Protein AF-A0A0C3GK67-F1 (afdb_monomer_lite)

Secondary structure (DSSP, 8-state):
---HHHHHHHHHHHSS-----S---S-EEETTTTEEE-TTPPPPPHHHHHHHHHHHHHHHHHHHHTT-S-TTTGGGS---S----EEE--SSS-STT-HHHHHHHTT-TTGGGT------TT--

Organism: Piloderma croceum (strain F 1598) (NCBI:txid765440)

Foldseek 3Di:
DDQLLNVAVCVLCVPPPPPPDVDPQAWDADPVLLETEFGPADDDDPVVSVVLSVVQVVQQVVCVVQCAQTVVVPPPHHVPSHYDGHYDYHDDDPDPVVVCVVCVSRVNNVVVVPPPPPPPVPDD

Radius of gyration: 15.44 Å; chains: 1; bounding box: 32×49×43 Å

Structure (mmCIF, N/CA/C/O backbone):
data_AF-A0A0C3GK67-F1
#
_entry.id   AF-A0A0C3GK67-F1
#
loop_
_atom_site.group_PDB
_atom_site.id
_atom_site.type_symbol
_atom_site.label_atom_id
_atom_site.label_alt_id
_atom_site.label_comp_id
_atom_site.label_asym_id
_atom_site.label_entity_id
_atom_site.label_seq_id
_atom_site.pdbx_PDB_ins_code
_atom_site.Cartn_x
_atom_site.Cartn_y
_atom_site.Cartn_z
_atom_site.occupancy
_atom_site.B_iso_or_equiv
_atom_site.auth_seq_id
_atom_site.auth_comp_id
_atom_site.auth_asym_id
_atom_site.auth_atom_id
_atom_site.pdbx_PDB_model_num
ATOM 1 N N . MET A 1 1 ? -16.401 9.670 8.959 1.00 40.81 1 MET A N 1
ATOM 2 C CA . MET A 1 1 ? -15.010 9.510 9.423 1.00 40.81 1 MET A CA 1
ATOM 3 C C . MET A 1 1 ? -14.218 9.040 8.221 1.00 40.81 1 MET A C 1
ATOM 5 O O . MET A 1 1 ? -14.596 8.024 7.651 1.00 40.81 1 MET A O 1
ATOM 9 N N . SER A 1 2 ? -13.263 9.839 7.743 1.00 52.09 2 SER A N 1
ATOM 10 C CA . SER A 1 2 ? -12.370 9.418 6.656 1.00 52.09 2 SER A CA 1
ATOM 11 C C . SER A 1 2 ? -11.427 8.362 7.233 1.00 52.09 2 SER A C 1
ATOM 13 O O . SER A 1 2 ? -10.913 8.572 8.326 1.00 52.09 2 SER A O 1
ATOM 15 N N . SER A 1 3 ? -11.277 7.208 6.584 1.00 71.00 3 SER A N 1
ATOM 16 C CA . SER A 1 3 ? -10.332 6.180 7.045 1.00 71.00 3 SER A CA 1
ATOM 17 C C . SER A 1 3 ? -8.894 6.685 6.829 1.00 71.00 3 SER A C 1
ATOM 19 O O . SER A 1 3 ? -8.646 7.252 5.759 1.00 71.00 3 SER A O 1
ATOM 21 N N . PRO A 1 4 ? -7.952 6.468 7.766 1.00 76.69 4 PRO A N 1
ATOM 22 C CA . PRO A 1 4 ? -6.547 6.872 7.603 1.00 76.69 4 PRO A CA 1
ATOM 23 C C . PRO A 1 4 ? -5.891 6.331 6.326 1.00 76.69 4 PRO A C 1
ATOM 25 O O . PRO A 1 4 ? -5.085 6.993 5.673 1.00 76.69 4 PRO A O 1
ATOM 28 N N . ILE A 1 5 ? -6.361 5.178 5.854 1.00 77.50 5 ILE A N 1
ATOM 29 C CA . ILE A 1 5 ? -5.987 4.577 4.569 1.00 77.50 5 ILE A CA 1
ATOM 30 C C . ILE A 1 5 ? -6.354 5.497 3.391 1.00 77.50 5 ILE A C 1
ATOM 32 O O . ILE A 1 5 ? -5.551 5.724 2.488 1.00 77.50 5 ILE A O 1
ATOM 36 N N . PHE A 1 6 ? -7.562 6.069 3.396 1.00 74.56 6 PHE A N 1
ATOM 37 C CA . PHE A 1 6 ? -7.998 7.009 2.358 1.00 74.56 6 PHE A CA 1
ATOM 38 C C . PHE A 1 6 ? -7.215 8.324 2.411 1.00 74.56 6 PHE A C 1
ATOM 40 O O . PHE A 1 6 ? -6.898 8.872 1.356 1.00 74.56 6 PHE A O 1
ATOM 47 N N . SER A 1 7 ? -6.883 8.809 3.611 1.00 77.12 7 SER A N 1
ATOM 48 C CA . SER A 1 7 ? -6.015 9.982 3.786 1.00 77.12 7 SER A CA 1
ATOM 49 C C . SER A 1 7 ? -4.621 9.733 3.212 1.00 77.12 7 SER A C 1
ATOM 51 O O . SER A 1 7 ? -4.085 10.564 2.479 1.00 77.12 7 SER A O 1
ATOM 53 N N . THR A 1 8 ? -4.081 8.536 3.440 1.00 79.50 8 THR A N 1
ATOM 54 C CA . THR A 1 8 ? -2.773 8.115 2.925 1.00 79.50 8 THR A CA 1
ATOM 55 C C . THR A 1 8 ? -2.758 8.073 1.409 1.00 79.50 8 THR A C 1
ATOM 57 O O . THR A 1 8 ? -1.874 8.641 0.781 1.00 79.50 8 THR A O 1
ATOM 60 N N . ILE A 1 9 ? -3.768 7.461 0.790 1.00 78.25 9 ILE A N 1
ATOM 61 C CA . ILE A 1 9 ? -3.865 7.396 -0.674 1.00 78.25 9 ILE A CA 1
ATOM 62 C C . ILE A 1 9 ? -4.054 8.788 -1.255 1.00 78.25 9 ILE A C 1
ATOM 64 O O . ILE A 1 9 ? -3.409 9.131 -2.241 1.00 78.25 9 ILE A O 1
ATOM 68 N N . SER A 1 10 ? -4.894 9.614 -0.628 1.00 74.75 10 SER A N 1
ATOM 69 C CA . SER A 1 10 ? -5.012 11.011 -1.026 1.00 74.75 10 SER A CA 1
ATOM 70 C C . SER A 1 10 ? -3.642 11.677 -0.959 1.00 74.75 10 SER A C 1
ATOM 72 O O . SER A 1 10 ? -3.217 12.236 -1.957 1.00 74.75 10 SER A O 1
ATOM 74 N N . SER A 1 11 ? -2.902 11.557 0.140 1.00 75.06 11 SER A N 1
ATOM 75 C CA . SER A 1 11 ? -1.561 12.135 0.303 1.00 75.06 11 SER A CA 1
ATOM 76 C C . SER A 1 11 ? -0.562 11.649 -0.754 1.00 75.06 11 SER A C 1
ATOM 78 O O . SER A 1 11 ? 0.124 12.471 -1.363 1.00 75.06 11 SER A O 1
ATOM 80 N N . LEU A 1 12 ? -0.534 10.343 -1.037 1.00 73.69 12 LEU A N 1
ATOM 81 C CA . LEU A 1 12 ? 0.343 9.728 -2.039 1.00 73.69 12 LEU A CA 1
ATOM 82 C C . LEU A 1 12 ? 0.080 10.259 -3.455 1.00 73.69 12 LEU A C 1
ATOM 84 O O . LEU A 1 12 ? 1.023 10.500 -4.204 1.00 73.69 12 LEU A O 1
ATOM 88 N N . PHE A 1 13 ? -1.189 10.474 -3.813 1.00 70.50 13 PHE A N 1
ATOM 89 C CA . PHE A 1 13 ? -1.593 10.874 -5.168 1.00 70.50 13 PHE A CA 1
ATOM 90 C C . PHE A 1 13 ? -2.058 12.336 -5.291 1.00 70.50 13 PHE A C 1
ATOM 92 O O . PHE A 1 13 ? -2.546 12.747 -6.340 1.00 70.50 13 PHE A O 1
ATOM 99 N N . SER A 1 14 ? -1.911 13.153 -4.241 1.00 61.66 14 SER A N 1
ATOM 100 C CA . SER A 1 14 ? -2.264 14.586 -4.274 1.00 61.66 14 SER A CA 1
ATOM 101 C C . SER A 1 14 ? -1.185 15.454 -4.924 1.00 61.66 14 SER A C 1
ATOM 103 O O . SER A 1 14 ? -1.489 16.554 -5.385 1.00 61.66 14 SER A O 1
ATOM 105 N N . ASN A 1 15 ? 0.073 14.995 -4.932 1.00 46.78 15 ASN A N 1
ATOM 106 C CA . ASN A 1 15 ? 1.217 15.734 -5.482 1.00 46.78 15 ASN A CA 1
ATOM 107 C C . ASN A 1 15 ? 1.732 15.184 -6.811 1.00 46.78 15 ASN A C 1
ATOM 109 O O . ASN A 1 15 ? 2.375 15.947 -7.538 1.00 46.78 15 ASN A O 1
ATOM 113 N N . THR A 1 16 ? 1.391 13.944 -7.171 1.00 49.62 16 THR A N 1
ATOM 114 C CA . THR A 1 16 ? 1.600 13.466 -8.533 1.00 49.62 16 THR A CA 1
ATOM 115 C C . THR A 1 16 ? 0.745 14.342 -9.433 1.00 49.62 16 THR A C 1
ATOM 117 O O . THR A 1 16 ? -0.483 14.246 -9.486 1.00 49.62 16 THR A O 1
ATOM 120 N N . ARG A 1 17 ? 1.393 15.292 -10.120 1.00 42.06 17 ARG A N 1
ATOM 121 C CA . ARG A 1 17 ? 0.755 15.983 -11.234 1.00 42.06 17 ARG A CA 1
ATOM 122 C C . ARG A 1 17 ? 0.233 14.864 -12.116 1.00 42.06 17 ARG A C 1
ATOM 124 O O . ARG A 1 17 ? 1.035 14.135 -12.693 1.00 42.06 17 ARG A O 1
ATOM 131 N N . PHE A 1 18 ? -1.087 14.762 -12.251 1.00 44.56 18 PHE A N 1
ATOM 132 C CA . PHE A 1 18 ? -1.677 14.227 -13.463 1.00 44.56 18 PHE A CA 1
ATOM 133 C C . PHE A 1 18 ? -1.054 15.047 -14.589 1.00 44.56 18 PHE A C 1
ATOM 135 O O . PHE A 1 18 ? -1.506 16.148 -14.910 1.00 44.56 18 PHE A O 1
ATOM 142 N N . SER A 1 19 ? 0.074 14.570 -15.114 1.00 34.53 19 SER A N 1
ATOM 143 C CA . SER A 1 19 ? 0.609 15.070 -16.354 1.00 34.53 19 SER A CA 1
ATOM 144 C C . SER A 1 19 ? -0.541 14.876 -17.316 1.00 34.53 19 SER A C 1
ATOM 146 O O . SER A 1 19 ? -1.091 13.779 -17.423 1.00 34.53 19 SER A O 1
ATOM 148 N N . SER A 1 20 ? -0.961 15.961 -17.949 1.00 33.72 20 SER A N 1
ATOM 149 C CA . SER A 1 20 ? -1.933 15.996 -19.033 1.00 33.72 20 SER A CA 1
ATOM 150 C C . SER A 1 20 ? -1.356 15.297 -20.274 1.00 33.72 20 SER A C 1
ATOM 152 O O . SER A 1 20 ? -1.322 15.840 -21.373 1.00 33.72 20 SER A O 1
ATOM 154 N N . SER A 1 21 ? -0.854 14.081 -20.075 1.00 37.28 21 SER A N 1
ATOM 155 C CA . SER A 1 21 ? -0.448 13.125 -21.079 1.00 37.28 21 SER A CA 1
ATOM 156 C C . SER A 1 21 ? -1.646 12.208 -21.342 1.00 37.28 21 SER A C 1
ATOM 158 O O . SER A 1 21 ? -2.318 11.808 -20.392 1.00 37.28 21 SER A O 1
ATOM 160 N N . PRO A 1 22 ? -1.960 11.855 -22.599 1.00 38.47 22 PRO A N 1
ATOM 161 C CA . PRO A 1 22 ? -3.232 11.227 -22.966 1.00 38.47 22 PRO A CA 1
ATOM 162 C C . PRO A 1 22 ? -3.374 9.754 -22.545 1.00 38.47 22 PRO A C 1
ATOM 164 O O . PRO A 1 22 ? -4.308 9.091 -22.991 1.00 38.47 22 PRO A O 1
ATOM 167 N N . ASN A 1 23 ? -2.459 9.224 -21.730 1.00 43.69 23 ASN A N 1
ATOM 168 C CA . ASN A 1 23 ? -2.436 7.817 -21.345 1.00 43.69 23 ASN A CA 1
ATOM 169 C C . ASN A 1 23 ? -2.909 7.668 -19.889 1.00 43.69 23 ASN A C 1
ATOM 171 O O . ASN A 1 23 ? -2.223 8.145 -18.987 1.00 43.69 23 ASN A O 1
ATOM 175 N N . PRO A 1 24 ? -4.054 7.008 -19.630 1.00 48.12 24 PRO A N 1
ATOM 176 C CA . PRO A 1 24 ? -4.580 6.774 -18.285 1.00 48.12 24 PRO A CA 1
ATOM 177 C C . PRO A 1 24 ? -3.854 5.597 -17.614 1.00 48.12 24 PRO A C 1
ATOM 179 O O . PRO A 1 24 ? -4.479 4.622 -17.211 1.00 48.12 24 PRO A O 1
ATOM 182 N N . SER A 1 25 ? -2.527 5.652 -17.564 1.00 57.62 25 SER A N 1
ATOM 183 C CA . SER A 1 25 ? -1.673 4.570 -17.075 1.00 57.62 25 SER A CA 1
ATOM 184 C C . SER A 1 25 ? -1.072 4.961 -15.731 1.00 57.62 25 SER A C 1
ATOM 186 O O . SER A 1 25 ? 0.035 5.489 -15.672 1.00 57.62 25 SER A O 1
ATOM 188 N N . GLY A 1 26 ? -1.849 4.762 -14.670 1.00 65.81 26 GLY A N 1
ATOM 189 C CA . GLY A 1 26 ? -1.450 4.977 -13.282 1.00 65.81 26 GLY A CA 1
ATOM 190 C C . GLY A 1 26 ? -2.042 3.877 -12.400 1.00 65.81 26 GLY A C 1
ATOM 191 O O . GLY A 1 26 ? -2.995 3.208 -12.817 1.00 65.81 26 GLY A O 1
ATOM 192 N N . PRO A 1 27 ? -1.482 3.629 -11.207 1.00 75.69 27 PRO A N 1
ATOM 193 C CA . PRO A 1 27 ? -2.001 2.586 -10.339 1.00 75.69 27 PRO A CA 1
ATOM 194 C C . PRO A 1 27 ? -3.460 2.862 -9.947 1.00 75.69 27 PRO A C 1
ATOM 196 O O . PRO A 1 27 ? -3.884 4.005 -9.779 1.00 75.69 27 PRO A O 1
ATOM 199 N N . SER A 1 28 ? -4.237 1.795 -9.782 1.00 82.75 28 SER A N 1
ATOM 200 C CA . SER A 1 28 ? -5.645 1.872 -9.384 1.00 82.75 28 SER A CA 1
ATOM 201 C C . SER A 1 28 ? -5.818 1.422 -7.939 1.00 82.75 28 SER A C 1
ATOM 203 O O . SER A 1 28 ? -5.189 0.460 -7.502 1.00 82.75 28 SER A O 1
ATOM 205 N N . PHE A 1 29 ? -6.675 2.104 -7.181 1.00 83.81 29 PHE A N 1
ATOM 206 C CA . PHE A 1 29 ? -6.975 1.708 -5.809 1.00 83.81 29 PHE A CA 1
ATOM 207 C C . PHE A 1 29 ? -8.261 0.877 -5.736 1.00 83.81 29 PHE A C 1
ATOM 209 O O . PHE A 1 29 ? -9.349 1.361 -6.054 1.00 83.81 29 PHE A O 1
ATOM 216 N N . ASP A 1 30 ? -8.142 -0.371 -5.281 1.00 83.81 30 ASP A N 1
ATOM 217 C CA . ASP A 1 30 ? -9.270 -1.240 -4.948 1.00 83.81 30 ASP A CA 1
ATOM 218 C C . ASP A 1 30 ? -9.667 -1.020 -3.483 1.00 83.81 30 ASP A C 1
ATOM 220 O O . ASP A 1 30 ? -9.143 -1.653 -2.562 1.00 83.81 30 ASP A O 1
ATOM 224 N N . SER A 1 31 ? -10.634 -0.125 -3.275 1.00 81.56 31 SER A N 1
ATOM 225 C CA . SER A 1 31 ? -11.149 0.227 -1.948 1.00 81.56 31 SER A CA 1
ATOM 226 C C . SER A 1 31 ? -11.827 -0.932 -1.217 1.00 81.56 31 SER A C 1
ATOM 228 O O . SER A 1 31 ? -11.885 -0.924 0.010 1.00 81.56 31 SER A O 1
ATOM 230 N N . SER A 1 32 ? -12.308 -1.956 -1.931 1.00 81.94 32 SER A N 1
ATOM 231 C CA . SER A 1 32 ? -12.956 -3.116 -1.300 1.00 81.94 32 SER A CA 1
ATOM 232 C C . SER A 1 32 ? -11.948 -4.020 -0.592 1.00 81.94 32 SER A C 1
ATOM 234 O O . SER A 1 32 ? -12.294 -4.696 0.384 1.00 81.94 32 SER A O 1
ATOM 236 N N . ASN A 1 33 ? -10.708 -4.019 -1.090 1.00 83.44 33 ASN A N 1
ATOM 237 C CA . ASN A 1 33 ? -9.597 -4.834 -0.605 1.00 83.44 33 ASN A CA 1
ATOM 238 C C . ASN A 1 33 ? -8.458 -3.997 -0.003 1.00 83.44 33 ASN A C 1
ATOM 240 O O . ASN A 1 33 ? -7.416 -4.558 0.323 1.00 83.44 33 ASN A O 1
ATOM 244 N N . LEU A 1 34 ? -8.641 -2.676 0.129 1.00 84.69 34 LEU A N 1
ATOM 245 C CA . LEU A 1 34 ? -7.653 -1.733 0.669 1.00 84.69 34 LEU A CA 1
ATOM 246 C C . LEU A 1 34 ? -6.275 -1.885 0.001 1.00 84.69 34 LEU A C 1
ATOM 248 O O . LEU A 1 34 ? -5.236 -1.854 0.657 1.00 84.69 34 LEU A O 1
ATOM 252 N N . THR A 1 35 ? -6.280 -2.109 -1.317 1.00 86.62 35 THR A N 1
ATOM 253 C CA . THR A 1 35 ? -5.085 -2.485 -2.079 1.00 86.62 35 THR A CA 1
ATOM 254 C C . THR A 1 35 ? -4.862 -1.546 -3.254 1.00 86.62 35 THR A C 1
ATOM 256 O O . THR A 1 35 ? -5.756 -1.334 -4.072 1.00 86.62 35 THR A O 1
ATOM 259 N N . LEU A 1 36 ? -3.641 -1.041 -3.382 1.00 87.50 36 LEU A N 1
ATOM 260 C CA . LEU A 1 36 ? -3.162 -0.332 -4.553 1.00 87.50 36 LEU A CA 1
ATOM 261 C C . LEU A 1 36 ? -2.613 -1.322 -5.582 1.00 87.50 36 LEU A C 1
ATOM 263 O O . LEU A 1 36 ? -1.759 -2.14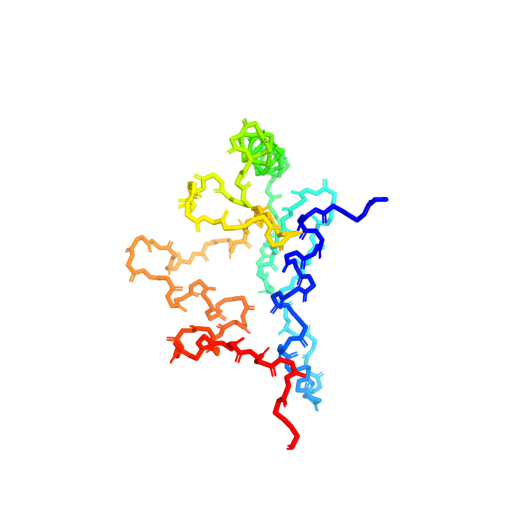8 -5.268 1.00 87.50 36 LEU A O 1
ATOM 267 N N . ILE A 1 37 ? -3.118 -1.256 -6.808 1.00 86.38 37 ILE A N 1
ATOM 268 C CA . ILE A 1 37 ? -2.824 -2.195 -7.888 1.00 86.38 37 ILE A CA 1
ATOM 269 C C . ILE A 1 37 ? -2.018 -1.466 -8.958 1.00 86.38 37 ILE A C 1
ATOM 271 O O . ILE A 1 37 ? -2.486 -0.472 -9.515 1.00 86.38 37 ILE A O 1
ATOM 275 N N . ARG A 1 38 ? -0.826 -1.983 -9.274 1.00 87.38 38 ARG A N 1
ATOM 276 C CA . ARG A 1 38 ? 0.002 -1.493 -10.386 1.00 87.38 38 ARG A CA 1
ATOM 277 C C . ARG A 1 38 ? -0.782 -1.523 -11.701 1.00 87.38 38 ARG A C 1
ATOM 279 O O . ARG A 1 38 ? -1.473 -2.501 -11.993 1.00 87.38 38 ARG A O 1
ATOM 286 N N . ASP A 1 39 ? -0.605 -0.499 -12.530 1.00 81.88 39 ASP A N 1
ATOM 287 C CA . ASP A 1 39 ? -1.201 -0.479 -13.865 1.00 81.88 39 ASP A CA 1
ATOM 288 C C . ASP A 1 39 ? -0.718 -1.658 -14.728 1.00 81.88 39 ASP A C 1
ATOM 290 O O . ASP A 1 39 ? 0.468 -2.003 -14.757 1.00 81.88 39 ASP A O 1
ATOM 294 N N . GLY A 1 40 ? -1.651 -2.319 -15.409 1.00 77.50 40 GLY A N 1
ATOM 295 C CA . GLY A 1 40 ? -1.386 -3.521 -16.200 1.00 77.50 40 GLY A CA 1
ATOM 296 C C . GLY A 1 40 ? -0.995 -4.770 -15.394 1.00 77.50 40 GLY A C 1
ATOM 297 O O . GLY A 1 40 ? -0.649 -5.786 -16.001 1.00 77.50 40 GLY A O 1
ATOM 298 N N . ALA A 1 41 ? -1.032 -4.742 -14.056 1.00 82.69 41 ALA A N 1
ATOM 299 C CA . ALA A 1 41 ? -0.901 -5.960 -13.261 1.00 82.69 41 ALA A CA 1
ATOM 300 C C . ALA A 1 41 ? -2.200 -6.785 -13.320 1.00 82.69 41 ALA A C 1
ATOM 302 O O . ALA A 1 41 ? -3.299 -6.222 -13.313 1.00 82.69 41 ALA A O 1
ATOM 303 N N . PRO A 1 42 ? -2.114 -8.128 -13.351 1.00 83.19 42 PRO A N 1
ATOM 304 C CA . PRO A 1 42 ? -3.300 -8.963 -13.232 1.00 83.19 42 PRO A CA 1
ATOM 305 C C . PRO A 1 42 ? -3.961 -8.727 -11.872 1.00 83.19 42 PRO A C 1
ATOM 307 O O . PRO A 1 42 ? -3.276 -8.513 -10.872 1.00 83.19 42 PRO A O 1
ATOM 310 N N . ALA A 1 43 ? -5.291 -8.805 -11.818 1.00 81.56 43 ALA A N 1
ATOM 311 C CA . ALA A 1 43 ? -6.010 -8.677 -10.557 1.00 81.56 43 ALA A CA 1
ATOM 312 C C . ALA A 1 43 ? -5.521 -9.736 -9.543 1.00 81.56 43 ALA A C 1
ATOM 314 O O . ALA A 1 43 ? -5.352 -10.901 -9.923 1.00 81.56 43 ALA A O 1
ATOM 315 N N . PRO A 1 44 ? -5.328 -9.373 -8.260 1.00 84.75 44 PRO A N 1
ATOM 316 C CA . PRO A 1 44 ? -4.876 -10.332 -7.263 1.00 84.75 44 PRO A CA 1
ATOM 317 C C . PRO A 1 44 ? -5.882 -11.486 -7.125 1.00 84.75 44 PRO A C 1
ATOM 319 O O . PRO A 1 44 ? -7.097 -11.242 -7.133 1.00 84.75 44 PRO A O 1
ATOM 322 N N . PRO A 1 45 ? -5.422 -12.742 -6.965 1.00 88.31 45 PRO A N 1
ATOM 323 C CA . PRO A 1 45 ? -6.307 -13.874 -6.712 1.00 88.31 45 PRO A CA 1
ATOM 324 C C . PRO A 1 45 ? -7.194 -13.628 -5.485 1.00 88.31 45 PRO A C 1
ATOM 326 O O . PRO A 1 45 ? -6.750 -13.030 -4.506 1.00 88.31 45 PRO A O 1
ATOM 329 N N . GLY A 1 46 ? -8.430 -14.138 -5.483 1.00 85.00 46 GLY A N 1
ATOM 330 C CA . GLY A 1 46 ? -9.406 -13.849 -4.418 1.00 85.00 46 GLY A CA 1
ATOM 331 C C . GLY A 1 46 ? -8.915 -14.161 -2.996 1.00 85.00 46 GLY A C 1
ATOM 332 O O . GLY A 1 46 ? -9.186 -13.406 -2.068 1.00 85.00 46 GLY A O 1
ATOM 333 N N . LYS A 1 47 ? -8.121 -15.226 -2.824 1.00 86.62 47 LYS A N 1
ATOM 334 C CA . LYS A 1 47 ? -7.498 -15.557 -1.532 1.00 86.62 47 LYS A CA 1
ATOM 335 C C . LYS A 1 47 ? -6.472 -14.505 -1.095 1.00 86.62 47 LYS A C 1
ATOM 337 O O . LYS A 1 47 ? -6.451 -14.127 0.069 1.00 86.62 47 LYS A O 1
ATOM 342 N N . VAL A 1 48 ? -5.664 -14.020 -2.035 1.00 87.62 48 VAL A N 1
ATOM 343 C CA . VAL A 1 48 ? -4.631 -13.005 -1.789 1.00 87.62 48 VAL A CA 1
ATOM 344 C C . VAL A 1 48 ? -5.274 -11.664 -1.446 1.00 87.62 48 VAL A C 1
ATOM 346 O O . VAL A 1 48 ? -4.841 -11.017 -0.502 1.00 87.62 48 VAL A O 1
ATOM 349 N N . LYS A 1 49 ? -6.369 -11.297 -2.124 1.00 87.00 49 LYS A N 1
ATOM 350 C CA . LYS A 1 49 ? -7.171 -10.108 -1.791 1.00 87.00 49 LYS A CA 1
ATOM 351 C C . LYS A 1 49 ? -7.600 -10.089 -0.324 1.00 87.00 49 LYS A C 1
ATOM 353 O O . LYS A 1 49 ? -7.376 -9.103 0.369 1.00 87.00 49 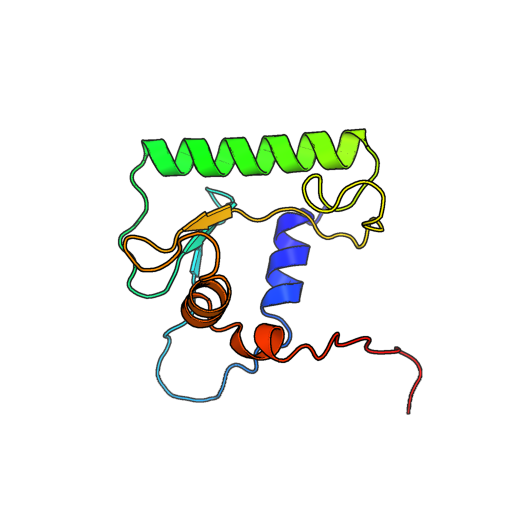LYS A O 1
ATOM 358 N N . GLY A 1 50 ? -8.163 -11.201 0.154 1.00 85.94 50 GLY A N 1
ATOM 359 C CA . GLY A 1 50 ? -8.573 -11.332 1.553 1.00 85.94 50 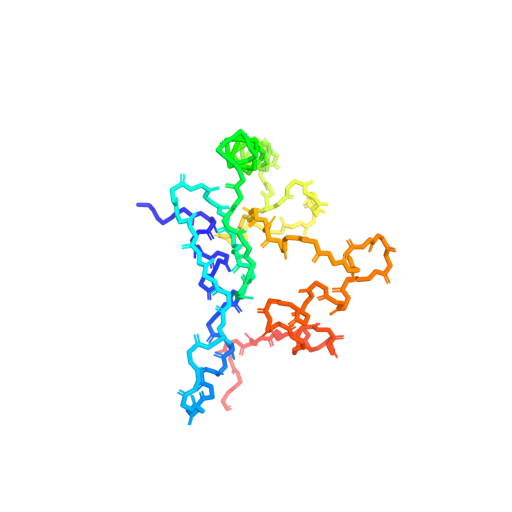GLY A CA 1
ATOM 360 C C . GLY A 1 50 ? -7.399 -11.252 2.531 1.00 85.94 50 GLY A C 1
ATOM 361 O O . GLY A 1 50 ? -7.534 -10.656 3.591 1.00 85.94 50 GLY A O 1
ATOM 362 N N . GLN A 1 51 ? -6.239 -11.808 2.166 1.00 88.81 51 GLN A N 1
ATOM 363 C CA . GLN A 1 51 ? -5.035 -11.751 3.000 1.00 88.81 51 GLN A CA 1
ATOM 364 C C . GLN A 1 51 ? -4.438 -10.344 3.079 1.00 88.81 51 GLN A C 1
ATOM 366 O O . GLN A 1 51 ? -4.080 -9.920 4.171 1.00 88.81 51 GLN A O 1
ATOM 371 N N . ILE A 1 52 ? -4.356 -9.619 1.957 1.00 88.12 52 ILE A N 1
ATOM 372 C CA . ILE A 1 52 ? -3.866 -8.233 1.939 1.00 88.12 52 ILE A CA 1
ATOM 373 C C . ILE A 1 52 ? -4.797 -7.352 2.765 1.00 88.12 52 ILE A C 1
ATOM 375 O O . ILE A 1 52 ? -4.332 -6.625 3.635 1.00 88.12 52 ILE A O 1
ATOM 379 N N . LYS A 1 53 ? -6.111 -7.474 2.556 1.00 87.88 53 LYS A N 1
ATOM 380 C CA . LYS A 1 53 ? -7.100 -6.732 3.335 1.00 87.88 53 LYS A CA 1
ATOM 381 C C . LYS A 1 53 ? -6.959 -6.991 4.836 1.00 87.88 53 LYS A C 1
ATOM 383 O O . LYS A 1 53 ? -6.845 -6.041 5.599 1.00 87.88 53 LYS A O 1
ATOM 388 N N . ALA A 1 54 ? -6.920 -8.261 5.245 1.00 88.62 54 ALA A N 1
ATOM 389 C CA . ALA A 1 54 ? -6.779 -8.624 6.653 1.00 88.62 54 ALA A CA 1
ATOM 390 C C . ALA A 1 54 ? -5.458 -8.120 7.254 1.00 88.62 54 ALA A C 1
ATOM 392 O O . ALA A 1 54 ? -5.424 -7.738 8.418 1.00 88.62 54 ALA A O 1
ATOM 393 N N . LEU A 1 55 ? -4.376 -8.105 6.467 1.00 88.00 55 LEU A N 1
ATOM 394 C CA . LEU A 1 55 ? -3.091 -7.562 6.898 1.00 88.00 55 LEU A CA 1
ATOM 395 C C . LEU A 1 55 ? -3.166 -6.049 7.130 1.00 88.00 55 LEU A C 1
ATOM 397 O O . LEU A 1 55 ? -2.679 -5.583 8.152 1.00 88.00 55 LEU A O 1
ATOM 401 N N . VAL A 1 56 ? -3.787 -5.305 6.212 1.00 88.19 56 VAL A N 1
ATOM 402 C CA . VAL A 1 56 ? -3.970 -3.850 6.335 1.00 88.19 56 VAL A CA 1
ATOM 403 C C . VAL A 1 56 ? -4.854 -3.512 7.535 1.00 88.19 56 VAL A C 1
ATOM 405 O O . VAL A 1 56 ? -4.494 -2.659 8.336 1.00 88.19 56 VAL A O 1
ATOM 408 N N . GLU A 1 57 ? -5.974 -4.217 7.708 1.00 88.44 57 GLU A N 1
ATOM 409 C CA . GLU A 1 57 ? -6.873 -4.021 8.854 1.00 88.44 57 GLU A CA 1
ATOM 410 C C . GLU A 1 57 ? -6.172 -4.324 10.189 1.00 88.44 57 GLU A C 1
ATOM 412 O O . GLU A 1 57 ? -6.301 -3.554 11.137 1.00 88.44 57 GLU A O 1
ATOM 417 N N . ALA A 1 58 ? -5.385 -5.404 10.260 1.00 88.31 58 ALA A N 1
ATOM 418 C CA . ALA A 1 58 ? -4.629 -5.752 11.462 1.00 88.31 58 ALA A CA 1
ATOM 419 C C . ALA A 1 58 ? -3.490 -4.761 11.757 1.00 88.31 58 ALA A C 1
ATOM 421 O O . ALA A 1 58 ? -3.208 -4.480 12.921 1.00 88.31 58 ALA A O 1
ATOM 422 N N . ALA A 1 59 ? -2.828 -4.241 10.719 1.00 85.56 59 ALA A N 1
ATOM 423 C CA . ALA A 1 59 ? -1.791 -3.225 10.863 1.00 85.56 59 ALA A CA 1
ATOM 424 C C . ALA A 1 59 ? -2.373 -1.917 11.415 1.00 85.56 59 ALA A C 1
ATOM 426 O O . ALA A 1 59 ? -1.845 -1.377 12.384 1.00 85.56 59 ALA A O 1
ATOM 427 N N . GLU A 1 60 ? -3.512 -1.484 10.875 1.00 84.75 60 GLU A N 1
ATOM 428 C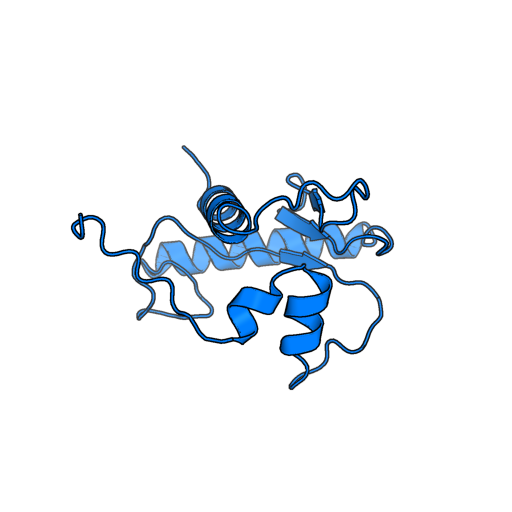 CA . GLU A 1 60 ? -4.249 -0.307 11.337 1.00 84.75 60 GLU A CA 1
ATOM 429 C C . GLU A 1 60 ? -4.733 -0.458 12.790 1.00 84.75 60 GLU A C 1
ATOM 431 O O . GLU A 1 60 ? -4.577 0.453 13.606 1.00 84.75 60 GLU A O 1
ATOM 436 N N . GLU A 1 61 ? -5.287 -1.622 13.151 1.00 85.44 61 GLU A N 1
ATOM 437 C CA . GLU A 1 61 ? -5.712 -1.915 14.525 1.00 85.44 61 GLU A CA 1
ATOM 438 C C . GLU A 1 61 ? -4.523 -1.875 15.499 1.00 85.44 61 GLU A C 1
ATOM 440 O O . GLU A 1 61 ? -4.614 -1.286 16.581 1.00 85.44 61 GLU A O 1
ATOM 445 N N . ALA A 1 62 ? -3.383 -2.450 15.104 1.00 85.12 62 ALA A N 1
ATOM 446 C CA . ALA A 1 62 ? -2.164 -2.435 15.904 1.00 85.12 62 ALA A CA 1
ATOM 447 C C . ALA A 1 62 ? -1.590 -1.017 16.059 1.00 85.12 62 ALA A C 1
ATOM 449 O O . ALA A 1 62 ? -1.222 -0.630 17.170 1.00 85.12 62 ALA A O 1
ATOM 450 N N . ALA A 1 63 ? -1.552 -0.236 14.977 1.00 82.50 63 ALA A N 1
ATOM 451 C CA . ALA A 1 63 ? -1.101 1.152 14.986 1.00 82.50 63 ALA A CA 1
ATOM 452 C C . ALA A 1 63 ? -1.986 2.012 15.906 1.00 82.50 63 ALA A C 1
ATOM 454 O O . ALA A 1 63 ? -1.492 2.689 16.812 1.00 82.50 63 ALA A O 1
ATOM 455 N N . THR A 1 64 ? -3.309 1.857 15.784 1.00 81.50 64 THR A N 1
ATOM 456 C CA . THR A 1 64 ? -4.302 2.502 16.656 1.00 81.50 64 THR A CA 1
ATOM 457 C C . THR A 1 64 ? -4.089 2.138 18.127 1.00 81.50 64 THR A C 1
ATOM 459 O O . THR A 1 64 ? -4.111 3.013 18.993 1.00 81.50 64 THR A O 1
ATOM 462 N N . SER A 1 65 ? -3.839 0.859 18.436 1.00 83.06 65 SER A N 1
ATOM 463 C CA . SER A 1 65 ? -3.592 0.400 19.811 1.00 83.06 65 SER A CA 1
ATOM 464 C C . SER A 1 65 ? -2.317 0.982 20.427 1.00 83.06 65 SER A C 1
ATOM 466 O O . SER A 1 65 ? -2.216 1.046 21.654 1.00 83.06 65 SER A O 1
ATOM 468 N N . LEU A 1 66 ? -1.338 1.360 19.605 1.00 80.50 66 LEU A N 1
ATOM 469 C CA . LEU A 1 66 ? -0.078 1.963 20.040 1.00 80.50 66 LEU A CA 1
ATOM 470 C C . LEU A 1 66 ? -0.073 3.490 19.915 1.00 80.50 66 LEU A C 1
ATOM 472 O O . LEU A 1 66 ? 0.941 4.109 20.232 1.00 80.50 66 LEU A O 1
ATOM 476 N N . ALA A 1 67 ? -1.195 4.085 19.495 1.00 76.25 67 ALA A N 1
ATOM 477 C CA . ALA A 1 67 ? -1.317 5.509 19.205 1.00 76.25 67 ALA A CA 1
ATOM 478 C C . ALA A 1 67 ? -0.221 6.019 18.245 1.00 76.25 67 ALA A C 1
ATOM 480 O O . ALA A 1 67 ? 0.322 7.105 18.441 1.00 76.25 67 ALA A O 1
ATOM 481 N N . CYS A 1 68 ? 0.109 5.226 17.221 1.00 74.19 68 CYS A N 1
ATOM 482 C CA . CYS A 1 68 ? 1.038 5.599 16.155 1.00 74.19 68 CYS A CA 1
ATOM 483 C C . CYS A 1 68 ? 0.343 5.569 14.787 1.00 74.19 68 CYS A C 1
ATOM 485 O O . CYS A 1 68 ? -0.634 4.847 14.607 1.00 74.19 68 CYS A O 1
ATOM 487 N N . GLY A 1 69 ? 0.846 6.349 13.823 1.00 65.75 69 GLY A N 1
ATOM 488 C CA . GLY A 1 69 ? 0.281 6.410 12.462 1.00 65.75 69 GLY A CA 1
ATOM 489 C C . GLY A 1 69 ? 0.588 5.186 11.586 1.00 65.75 69 GLY A C 1
ATOM 490 O O . GLY A 1 69 ? -0.095 4.928 10.607 1.00 65.75 69 GLY A O 1
ATOM 491 N N . SER A 1 70 ? 1.602 4.391 11.930 1.00 68.88 70 SER A N 1
ATOM 492 C CA . SER A 1 70 ? 1.921 3.139 11.231 1.00 68.88 70 SER A CA 1
ATOM 493 C C . SER A 1 70 ? 2.623 2.179 12.177 1.00 68.88 70 SER A C 1
ATOM 495 O O . SER A 1 70 ? 3.538 2.569 12.910 1.00 68.88 70 SER A O 1
ATOM 497 N N . ILE A 1 71 ? 2.235 0.902 12.148 1.00 74.31 71 ILE A N 1
ATOM 498 C CA . ILE A 1 71 ? 2.892 -0.131 12.961 1.00 74.31 71 ILE A CA 1
ATOM 499 C C . ILE A 1 71 ? 4.305 -0.445 12.447 1.00 74.31 71 ILE A C 1
ATOM 501 O O . ILE A 1 71 ? 5.165 -0.882 13.211 1.00 74.31 71 ILE A O 1
ATOM 505 N N . LEU A 1 72 ? 4.554 -0.208 11.154 1.00 72.06 72 LEU A N 1
ATOM 506 C CA . LEU A 1 72 ? 5.826 -0.493 10.489 1.00 72.06 72 LEU A CA 1
ATOM 507 C C . LEU A 1 72 ? 6.880 0.579 10.780 1.00 72.06 72 LEU A C 1
ATOM 509 O O . LEU A 1 72 ? 8.062 0.260 10.903 1.00 72.06 72 LEU A O 1
ATOM 513 N N . VAL A 1 73 ? 6.449 1.835 10.914 1.00 67.81 73 VAL A N 1
ATOM 514 C CA . VAL A 1 73 ? 7.311 2.970 11.285 1.00 67.81 73 VAL A CA 1
ATOM 515 C C . VAL A 1 73 ? 7.459 3.074 12.812 1.00 67.81 73 VAL A C 1
ATOM 517 O O . VAL A 1 73 ? 8.483 3.536 13.319 1.00 67.81 73 VAL A O 1
ATOM 520 N N . GLY A 1 74 ? 6.473 2.568 13.561 1.00 66.19 74 GLY A N 1
ATOM 521 C CA . GLY A 1 74 ? 6.483 2.493 15.018 1.00 66.19 74 GLY A CA 1
ATOM 522 C C . GLY A 1 74 ? 6.145 3.822 15.699 1.00 66.19 74 GLY A C 1
ATOM 523 O O . GLY A 1 74 ? 5.609 4.744 15.090 1.00 66.19 74 GLY A O 1
ATOM 524 N N . LEU A 1 75 ? 6.481 3.929 16.990 1.00 61.03 75 LEU A N 1
ATOM 525 C CA . LEU A 1 75 ? 6.098 5.052 17.868 1.00 61.03 75 LEU A CA 1
ATOM 526 C C . LEU A 1 75 ? 6.659 6.426 17.454 1.00 61.03 75 LEU A C 1
ATOM 528 O O . LEU A 1 75 ? 6.259 7.433 18.027 1.00 61.03 75 LEU A O 1
ATOM 532 N N . GLY A 1 76 ? 7.605 6.471 16.512 1.00 60.03 76 GLY A N 1
ATOM 533 C CA . GLY A 1 76 ? 8.124 7.719 15.943 1.00 60.03 76 GLY A CA 1
ATOM 534 C C . GLY A 1 76 ? 7.244 8.305 14.837 1.00 60.03 76 GLY A C 1
ATOM 535 O O . GLY A 1 76 ? 7.481 9.435 14.427 1.00 60.03 76 GLY A O 1
ATOM 536 N N . SER A 1 77 ? 6.248 7.556 14.354 1.00 58.09 77 SER A N 1
ATOM 537 C CA . SER A 1 77 ? 5.242 8.069 13.428 1.00 58.09 77 SER A CA 1
ATOM 538 C C . SER A 1 77 ? 4.211 8.862 14.218 1.00 58.09 77 SER A C 1
ATOM 540 O O . SER A 1 77 ? 3.351 8.270 14.881 1.00 58.09 77 SER A O 1
ATOM 542 N N . GLU A 1 78 ? 4.286 10.191 14.137 1.00 59.88 78 GLU A N 1
ATOM 543 C CA . GLU A 1 78 ? 3.201 11.051 14.604 1.00 59.88 78 GLU A CA 1
ATOM 544 C C . GLU A 1 78 ? 1.900 10.648 13.884 1.00 59.88 78 GLU A C 1
ATOM 546 O O . GLU A 1 78 ? 1.914 10.117 12.768 1.00 59.88 78 GLU A O 1
ATOM 551 N N . SER A 1 79 ? 0.771 10.772 14.582 1.00 58.59 79 SER A N 1
ATOM 552 C CA . SER A 1 79 ? -0.555 10.376 14.093 1.00 58.59 79 SER A CA 1
ATOM 553 C C . SER A 1 79 ? -1.055 11.382 13.049 1.00 58.59 79 SER A C 1
ATOM 555 O O . SER A 1 79 ? -2.046 12.075 13.275 1.00 58.59 79 SER A O 1
ATOM 557 N N . ASP A 1 80 ? -0.366 11.483 11.917 1.00 61.34 80 ASP A N 1
ATOM 558 C CA . ASP A 1 80 ? -0.670 12.413 10.830 1.00 61.34 80 ASP A CA 1
ATOM 559 C C . ASP A 1 80 ? -1.835 11.906 9.971 1.00 61.34 80 ASP A C 1
ATOM 561 O O . ASP A 1 80 ? -1.678 11.780 8.767 1.00 61.34 80 ASP A O 1
ATOM 565 N N . ASP A 1 81 ? -2.973 11.529 10.569 1.00 68.19 81 ASP A N 1
ATOM 566 C CA . ASP A 1 81 ? -4.197 11.021 9.907 1.00 68.19 81 ASP A CA 1
ATOM 567 C C . ASP A 1 81 ? -3.989 9.951 8.801 1.00 68.19 81 ASP A C 1
ATOM 569 O O . ASP A 1 81 ? -4.923 9.612 8.073 1.00 68.19 81 ASP A O 1
ATOM 573 N N . ASN A 1 82 ? -2.786 9.396 8.679 1.00 73.38 82 ASN A N 1
ATOM 574 C CA . ASN A 1 82 ? -2.338 8.457 7.664 1.00 73.38 82 ASN A CA 1
ATOM 575 C C . ASN A 1 82 ? -2.141 7.086 8.323 1.00 73.38 82 ASN A C 1
ATOM 577 O O . ASN A 1 82 ? -1.973 6.989 9.535 1.00 73.38 82 ASN A O 1
ATOM 581 N N . GLY A 1 83 ? -2.198 6.035 7.515 1.00 77.31 83 GLY A N 1
ATOM 582 C CA . GLY A 1 83 ? -2.198 4.638 7.925 1.00 77.31 83 GLY A CA 1
ATOM 583 C C . GLY A 1 83 ? -1.532 3.752 6.876 1.00 77.31 83 GLY A C 1
ATOM 584 O O . GLY A 1 83 ? -1.043 4.218 5.843 1.00 77.31 83 GLY A O 1
ATOM 585 N N . ASP A 1 84 ? -1.526 2.448 7.125 1.00 82.81 84 ASP A N 1
ATOM 586 C CA . ASP A 1 84 ? -0.881 1.483 6.236 1.00 82.81 84 ASP A CA 1
ATOM 587 C C . ASP A 1 84 ? -1.774 1.146 5.020 1.00 82.81 84 ASP A C 1
ATOM 589 O O . ASP A 1 84 ? -2.996 1.027 5.123 1.00 82.81 84 ASP A O 1
ATOM 593 N N . VAL A 1 85 ? -1.174 0.966 3.834 1.00 83.81 85 VAL A N 1
ATOM 594 C CA . VAL A 1 85 ? -1.896 0.652 2.582 1.00 83.81 85 VAL A CA 1
ATOM 595 C C . VAL A 1 85 ? -1.349 -0.633 1.964 1.00 83.81 85 VAL A C 1
ATOM 597 O O . VAL A 1 85 ? -0.139 -0.824 1.853 1.00 83.81 85 VAL A O 1
ATOM 600 N N . GLY A 1 86 ? -2.240 -1.521 1.519 1.00 87.38 86 GLY A N 1
ATOM 601 C CA . GLY A 1 86 ? -1.855 -2.752 0.834 1.00 87.38 86 GLY A CA 1
ATOM 602 C C . GLY A 1 86 ? -1.370 -2.481 -0.589 1.00 87.38 86 GLY A C 1
ATOM 603 O O . GLY A 1 86 ? -1.934 -1.641 -1.286 1.00 87.38 86 GLY A O 1
ATOM 604 N N . LEU A 1 87 ? -0.365 -3.222 -1.058 1.00 88.31 87 LEU A N 1
ATOM 605 C CA . LEU A 1 87 ? 0.187 -3.084 -2.411 1.00 88.31 87 LEU A CA 1
ATOM 606 C C . LEU A 1 87 ? 0.113 -4.408 -3.179 1.00 88.31 87 LEU A C 1
ATOM 608 O O . LEU A 1 87 ? 0.431 -5.474 -2.650 1.00 88.31 87 LEU A O 1
ATOM 612 N N . TRP A 1 88 ? -0.259 -4.334 -4.456 1.00 89.81 88 TRP A N 1
ATOM 613 C CA . TRP A 1 88 ? -0.228 -5.443 -5.401 1.00 89.81 88 TRP A CA 1
ATOM 614 C C . TRP A 1 88 ? 0.431 -5.023 -6.716 1.00 89.81 88 TRP A C 1
ATOM 616 O O . TRP A 1 88 ? -0.130 -4.274 -7.517 1.00 89.81 88 TRP A O 1
ATOM 626 N N . LEU A 1 89 ? 1.629 -5.552 -6.953 1.00 87.50 89 LEU A N 1
ATOM 627 C CA . LEU A 1 89 ? 2.446 -5.220 -8.123 1.00 87.50 89 LEU A CA 1
ATOM 628 C C . LEU A 1 89 ? 2.426 -6.324 -9.198 1.00 87.50 89 LEU A C 1
ATOM 630 O O . LEU A 1 89 ? 2.797 -6.083 -10.349 1.00 87.50 89 LEU A O 1
ATOM 634 N N . GLY A 1 90 ? 1.946 -7.521 -8.843 1.00 85.94 90 GLY A N 1
ATOM 635 C CA . GLY A 1 90 ? 2.072 -8.727 -9.661 1.00 85.94 90 GLY A CA 1
ATOM 636 C C . GLY A 1 90 ? 3.509 -9.253 -9.702 1.00 85.94 90 GLY A C 1
ATOM 637 O O . GLY A 1 90 ? 4.313 -8.963 -8.816 1.00 85.94 90 GLY A O 1
ATOM 638 N N . ASP A 1 91 ? 3.826 -10.030 -10.737 1.00 83.88 91 ASP A N 1
ATOM 639 C CA . ASP A 1 91 ? 5.181 -10.540 -10.951 1.00 83.88 91 ASP A CA 1
ATOM 640 C C . ASP A 1 91 ? 6.130 -9.411 -11.379 1.00 83.88 91 ASP A C 1
ATOM 642 O O . ASP A 1 91 ? 5.794 -8.591 -12.238 1.00 83.88 91 ASP A O 1
ATOM 646 N N . GLY A 1 92 ? 7.335 -9.388 -10.809 1.00 81.25 92 GLY A N 1
ATOM 647 C CA . GLY A 1 92 ? 8.366 -8.417 -11.161 1.00 81.25 92 GLY A CA 1
ATOM 648 C C . GLY A 1 92 ? 9.546 -8.395 -10.186 1.00 81.25 92 GLY A C 1
ATOM 649 O O . GLY A 1 92 ? 9.554 -9.138 -9.198 1.00 81.25 92 GLY A O 1
ATOM 650 N N . PRO A 1 93 ? 10.564 -7.561 -10.461 1.00 84.06 93 PRO A N 1
ATOM 651 C CA . PRO A 1 93 ? 11.711 -7.370 -9.586 1.00 84.06 93 PRO A CA 1
ATOM 652 C C . PRO A 1 93 ? 11.328 -6.436 -8.426 1.00 84.06 93 PRO A C 1
ATOM 654 O O . PRO A 1 93 ? 11.695 -5.265 -8.406 1.00 84.06 93 PRO A O 1
ATOM 657 N N . TYR A 1 94 ? 10.571 -6.964 -7.463 1.00 85.44 94 TYR A N 1
ATOM 658 C CA . TYR A 1 94 ? 10.134 -6.243 -6.258 1.00 85.44 94 TYR A CA 1
ATOM 659 C C . TYR A 1 94 ? 10.723 -6.850 -4.978 1.00 85.44 94 TYR A C 1
ATOM 661 O O . TYR A 1 94 ? 10.107 -6.813 -3.914 1.00 85.44 94 TYR A O 1
ATOM 669 N N . ALA A 1 95 ? 11.887 -7.493 -5.091 1.00 83.50 95 ALA A N 1
ATOM 670 C CA . ALA A 1 95 ? 12.557 -8.107 -3.951 1.00 83.50 95 ALA A CA 1
ATOM 671 C C . ALA A 1 95 ? 13.203 -7.046 -3.040 1.00 83.50 95 ALA A C 1
ATOM 673 O O . ALA A 1 95 ? 13.290 -5.869 -3.383 1.00 83.50 95 ALA A O 1
ATOM 674 N N . HIS A 1 96 ? 13.691 -7.475 -1.875 1.00 81.38 96 HIS A N 1
ATOM 675 C CA . HIS A 1 96 ? 14.460 -6.613 -0.975 1.00 81.38 96 HIS A CA 1
ATOM 676 C C . HIS A 1 96 ? 15.633 -5.932 -1.710 1.00 81.38 96 HIS A C 1
ATOM 678 O O . HIS A 1 96 ? 16.370 -6.606 -2.436 1.00 81.38 96 HIS A O 1
ATOM 684 N N . GLY A 1 97 ? 15.801 -4.617 -1.531 1.00 82.94 97 GLY A N 1
ATOM 685 C CA . GLY A 1 97 ? 16.789 -3.809 -2.254 1.00 82.94 97 GLY A CA 1
ATOM 686 C C . GLY A 1 97 ? 16.322 -3.302 -3.626 1.00 82.94 97 GLY A C 1
ATOM 687 O O . GLY A 1 97 ? 17.127 -2.751 -4.379 1.00 82.94 97 GLY A O 1
ATOM 688 N N . GLN A 1 98 ? 15.051 -3.520 -3.987 1.00 86.00 98 GLN A N 1
ATOM 689 C CA . GLN A 1 98 ? 14.431 -3.053 -5.236 1.00 86.00 98 GLN A CA 1
ATOM 690 C C . GLN A 1 98 ? 13.273 -2.077 -4.970 1.00 86.00 98 GLN A C 1
ATOM 692 O O . GLN A 1 98 ? 12.320 -1.991 -5.742 1.00 86.00 98 GLN A O 1
ATOM 697 N N . GLU A 1 99 ? 13.360 -1.300 -3.890 1.00 86.81 99 GLU A N 1
ATOM 698 C CA . GLU A 1 99 ? 12.342 -0.327 -3.474 1.00 86.81 99 GLU A CA 1
ATOM 699 C C . GLU A 1 99 ? 12.083 0.724 -4.570 1.00 86.81 99 GLU A C 1
ATOM 701 O O . GLU A 1 99 ? 10.943 1.120 -4.808 1.00 86.81 99 GLU A O 1
ATOM 706 N N . ASN A 1 100 ? 13.115 1.098 -5.331 1.00 85.06 100 ASN A N 1
ATOM 707 C CA . ASN A 1 100 ? 12.977 1.999 -6.478 1.00 85.06 100 ASN A CA 1
ATOM 708 C C . ASN A 1 100 ? 12.105 1.416 -7.601 1.00 85.06 100 ASN A C 1
ATOM 710 O O . ASN A 1 100 ? 11.371 2.158 -8.248 1.00 85.06 100 ASN A O 1
ATOM 714 N N . GLU A 1 101 ? 12.146 0.101 -7.833 1.00 85.25 101 GLU A N 1
ATOM 715 C CA . GLU A 1 101 ? 11.285 -0.539 -8.836 1.00 85.25 101 GLU A CA 1
ATOM 716 C C . GLU A 1 101 ? 9.825 -0.589 -8.364 1.00 85.25 101 GLU A C 1
ATOM 718 O O . GLU A 1 101 ? 8.912 -0.493 -9.185 1.00 85.25 101 GLU A O 1
ATOM 723 N N . VAL A 1 102 ? 9.594 -0.661 -7.047 1.00 86.44 102 VAL A N 1
ATOM 724 C CA . VAL A 1 102 ? 8.257 -0.519 -6.448 1.00 86.44 102 VAL A CA 1
ATOM 725 C C . VAL A 1 102 ? 7.725 0.899 -6.651 1.00 86.44 102 VAL A C 1
ATOM 727 O O . VAL A 1 102 ? 6.624 1.064 -7.173 1.00 86.44 102 VAL A O 1
ATOM 730 N N . LEU A 1 103 ? 8.513 1.926 -6.318 1.00 84.38 103 LEU A N 1
ATOM 731 C CA . LEU A 1 103 ? 8.122 3.326 -6.519 1.00 84.38 103 LEU A CA 1
ATOM 732 C C . LEU A 1 103 ? 7.865 3.632 -7.996 1.00 84.38 103 LEU A C 1
ATOM 734 O O . LEU A 1 103 ? 6.864 4.256 -8.336 1.00 84.38 103 LEU A O 1
ATOM 738 N N . LYS A 1 104 ? 8.708 3.116 -8.892 1.00 83.75 104 LYS A N 1
ATOM 739 C CA . LYS A 1 104 ? 8.516 3.218 -10.342 1.00 83.75 104 LYS A CA 1
ATOM 740 C C . LYS A 1 104 ? 7.231 2.558 -10.819 1.00 83.75 104 LYS A C 1
ATOM 742 O O . LYS A 1 104 ? 6.528 3.125 -11.647 1.00 83.75 104 LYS A O 1
ATOM 747 N N . ALA A 1 105 ? 6.918 1.371 -10.307 1.00 83.62 105 ALA A N 1
ATOM 748 C CA . ALA A 1 105 ? 5.691 0.661 -10.646 1.00 83.62 105 ALA A CA 1
ATOM 749 C C . ALA A 1 105 ? 4.425 1.405 -10.188 1.00 83.62 105 ALA A C 1
ATOM 751 O O . ALA A 1 105 ? 3.369 1.241 -10.797 1.00 83.62 105 ALA A O 1
ATOM 752 N N . LEU A 1 106 ? 4.530 2.211 -9.133 1.00 82.94 106 LEU A N 1
ATOM 753 C CA . LEU A 1 106 ? 3.433 3.004 -8.581 1.00 82.94 106 LEU A CA 1
ATOM 754 C C . LEU A 1 106 ? 3.392 4.446 -9.109 1.00 82.94 106 LEU A C 1
ATOM 756 O O . LEU A 1 106 ? 2.549 5.215 -8.666 1.00 82.94 106 LEU A O 1
ATOM 760 N N . ASP A 1 107 ? 4.272 4.805 -10.047 1.00 80.81 107 ASP A N 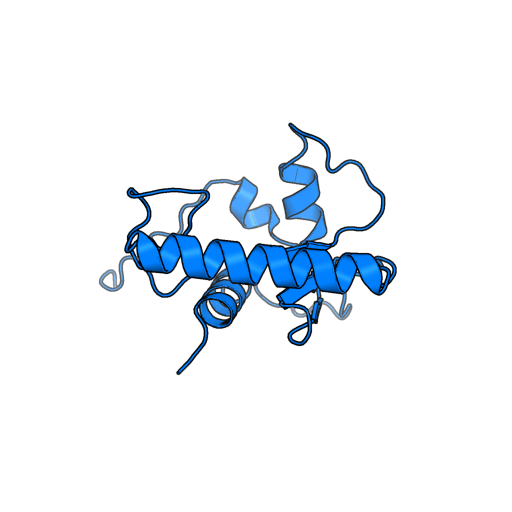1
ATOM 761 C CA . ASP A 1 107 ? 4.437 6.180 -10.542 1.00 80.81 107 ASP A CA 1
ATOM 762 C C . ASP A 1 107 ? 4.774 7.198 -9.428 1.00 80.81 107 ASP A C 1
ATOM 764 O O . ASP A 1 107 ? 4.380 8.357 -9.454 1.00 80.81 107 ASP A O 1
ATOM 768 N N . LEU A 1 108 ? 5.537 6.749 -8.425 1.00 78.44 108 LEU A N 1
ATOM 769 C CA . LEU A 1 108 ? 5.970 7.523 -7.254 1.00 78.44 108 LEU A CA 1
ATOM 770 C C . LEU A 1 108 ? 7.481 7.816 -7.282 1.00 78.44 108 LEU A C 1
ATOM 772 O O . LEU A 1 108 ? 8.113 7.982 -6.242 1.00 78.44 108 LEU A O 1
ATOM 776 N N . MET A 1 109 ? 8.104 7.872 -8.464 1.00 79.00 109 MET A N 1
ATOM 777 C CA . MET A 1 109 ? 9.560 8.076 -8.597 1.00 79.00 109 MET A CA 1
ATOM 778 C C . MET A 1 109 ? 10.067 9.399 -8.012 1.00 79.00 109 MET A C 1
ATOM 780 O O . MET A 1 109 ? 11.245 9.500 -7.677 1.00 79.00 109 MET A O 1
ATOM 784 N N . GLU A 1 110 ? 9.203 10.402 -7.879 1.00 72.62 110 GLU A N 1
ATOM 785 C CA . GLU A 1 110 ? 9.524 11.665 -7.205 1.00 72.62 110 GLU A CA 1
ATOM 786 C C . GLU A 1 110 ? 9.890 11.461 -5.723 1.00 72.62 110 GLU A C 1
ATOM 788 O O . GLU A 1 110 ? 10.779 12.134 -5.209 1.00 72.62 110 GLU A O 1
ATOM 793 N N . TRP A 1 111 ? 9.321 10.442 -5.072 1.00 71.31 111 TRP A N 1
ATOM 794 C CA . TRP A 1 111 ? 9.615 10.087 -3.682 1.00 71.31 111 TRP A CA 1
ATOM 795 C C . TRP A 1 111 ? 10.989 9.424 -3.526 1.00 71.31 111 TRP A C 1
ATOM 797 O O . TRP A 1 111 ? 11.633 9.560 -2.489 1.00 71.31 111 TRP A O 1
ATOM 807 N N . ALA A 1 112 ? 11.484 8.754 -4.572 1.00 70.25 112 ALA A N 1
ATOM 808 C CA . ALA A 1 112 ? 12.818 8.150 -4.575 1.00 70.25 112 ALA A CA 1
ATOM 809 C C . ALA A 1 112 ? 13.943 9.203 -4.565 1.00 70.25 112 ALA A C 1
ATOM 811 O O . ALA A 1 112 ? 15.084 8.887 -4.235 1.00 70.25 112 ALA A O 1
ATOM 812 N N . GLN A 1 113 ? 13.637 10.449 -4.948 1.00 66.69 113 GLN A N 1
ATOM 813 C CA . GLN A 1 113 ? 14.613 11.538 -5.040 1.00 66.69 113 GLN A CA 1
ATOM 814 C C . GLN A 1 113 ? 14.815 12.284 -3.713 1.00 66.69 113 GLN A C 1
ATOM 816 O O . GLN A 1 113 ? 15.679 13.154 -3.640 1.00 66.69 113 GLN A O 1
ATOM 821 N N . GLY A 1 114 ? 14.092 11.906 -2.653 1.00 53.62 114 GLY A N 1
ATOM 822 C CA . GLY A 1 114 ? 14.365 12.380 -1.297 1.00 53.62 114 GLY A CA 1
ATOM 823 C C . GLY A 1 114 ? 14.009 13.843 -1.037 1.00 53.62 114 GLY A C 1
ATOM 824 O O . GLY A 1 114 ? 14.481 14.399 -0.048 1.00 53.62 114 GLY A O 1
ATOM 825 N N . GLU A 1 115 ? 13.173 14.475 -1.866 1.00 45.47 115 GLU A N 1
ATOM 826 C CA . GLU A 1 115 ? 12.487 15.682 -1.411 1.00 45.47 115 GLU A CA 1
ATOM 827 C C . GLU A 1 115 ? 11.377 15.250 -0.456 1.00 45.47 115 GLU A C 1
ATOM 829 O O . GLU A 1 115 ? 10.246 14.966 -0.845 1.00 45.47 115 GLU A O 1
ATOM 834 N N . GLU A 1 116 ? 11.723 15.170 0.826 1.00 46.66 116 GLU A N 1
ATOM 835 C CA . GLU A 1 116 ? 10.741 15.275 1.890 1.00 46.66 116 GLU A CA 1
ATOM 836 C C . GLU A 1 116 ? 10.050 16.628 1.679 1.00 46.66 116 GLU A C 1
ATOM 838 O O . GLU A 1 116 ?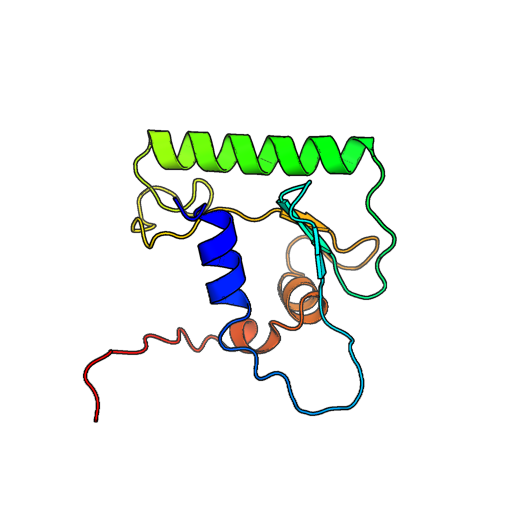 10.617 17.689 1.948 1.00 46.66 116 GLU A O 1
ATOM 843 N N . VAL A 1 117 ? 8.857 16.614 1.078 1.00 48.88 117 VAL A N 1
ATOM 844 C CA . VAL A 1 117 ? 8.057 17.822 0.869 1.00 48.88 117 VAL A CA 1
ATOM 845 C C . VAL A 1 117 ? 7.499 18.231 2.231 1.00 48.88 117 VAL A C 1
ATOM 847 O O . VAL A 1 117 ? 6.313 18.093 2.516 1.00 48.88 117 VAL A O 1
ATOM 850 N N . CYS A 1 118 ? 8.372 18.760 3.085 1.00 38.16 118 CYS A N 1
ATOM 851 C CA . CYS A 1 118 ? 8.006 19.580 4.222 1.00 38.16 118 CYS A CA 1
ATOM 852 C C . CYS A 1 118 ? 7.451 20.886 3.638 1.00 38.16 118 CYS A C 1
ATOM 854 O O . CYS A 1 118 ? 8.149 21.890 3.492 1.00 38.16 118 CYS A O 1
ATOM 856 N N . ARG A 1 119 ? 6.192 20.858 3.184 1.00 44.28 119 ARG A N 1
ATOM 857 C CA . ARG A 1 119 ? 5.457 22.080 2.860 1.00 44.28 119 ARG A CA 1
ATOM 858 C C . ARG A 1 119 ? 5.148 22.762 4.177 1.00 44.28 119 ARG A C 1
ATOM 860 O O . ARG A 1 119 ? 4.122 22.503 4.795 1.00 44.28 119 ARG A O 1
ATOM 867 N N . ASP A 1 120 ? 6.053 23.638 4.575 1.00 41.94 120 ASP A N 1
ATOM 868 C CA . ASP A 1 120 ? 5.796 24.619 5.610 1.00 41.94 120 ASP A CA 1
ATOM 869 C C . ASP A 1 120 ? 4.596 25.482 5.153 1.00 41.94 120 ASP A C 1
ATOM 871 O O . ASP A 1 120 ? 4.677 26.140 4.109 1.00 41.94 120 ASP A O 1
ATOM 875 N N . PRO A 1 121 ? 3.444 25.473 5.850 1.00 49.44 121 PRO A N 1
ATOM 876 C CA . PRO A 1 121 ? 2.248 26.191 5.406 1.00 49.44 121 PRO A CA 1
ATOM 877 C C . PRO A 1 121 ? 2.374 27.725 5.488 1.00 49.44 121 PRO A C 1
ATOM 879 O O . PRO A 1 121 ? 1.404 28.430 5.201 1.00 49.44 121 PRO A O 1
ATOM 882 N N . PHE A 1 122 ? 3.543 28.263 5.859 1.00 47.94 122 PHE A N 1
ATOM 883 C CA . PHE A 1 122 ? 3.733 29.685 6.159 1.00 47.94 122 PHE A CA 1
ATOM 884 C C . PHE A 1 122 ? 4.707 30.464 5.266 1.00 47.94 122 PHE A C 1
ATOM 886 O O . PHE A 1 122 ? 4.887 31.659 5.504 1.00 47.94 122 PHE A O 1
ATOM 893 N N . THR A 1 123 ? 5.286 29.892 4.208 1.00 45.81 123 THR A N 1
ATOM 894 C CA . THR A 1 123 ? 6.147 30.674 3.297 1.00 45.81 123 THR A CA 1
ATOM 895 C C . THR A 1 123 ? 5.371 31.194 2.080 1.00 45.81 123 THR A C 1
ATOM 897 O O . THR A 1 123 ? 5.153 30.489 1.095 1.00 45.81 123 THR A O 1
ATOM 900 N N . ARG A 1 124 ? 4.940 32.460 2.168 1.00 40.91 124 ARG A N 1
ATOM 901 C CA . ARG A 1 124 ? 4.570 33.329 1.038 1.00 40.91 124 ARG A CA 1
ATOM 902 C C . ARG A 1 124 ? 5.641 34.386 0.824 1.00 40.91 124 ARG A C 1
ATOM 904 O O . ARG A 1 124 ? 6.167 34.880 1.845 1.00 40.91 124 ARG A O 1
#

pLDDT: mean 72.87, std 15.84, range [33.72, 89.81]

Sequence (124 aa):
MSSPIFSTISSLFSNTRFSSSPNPSGPSFDSSNLTLIRDGAPAPPGKVKGQIKALVEAAEEAATSLACGSILVGLGSESDDNGDVGLWLGDGPYAHGQENEVLKALDLMEWAQGEEVCRDPFTR